Protein AF-A0A1V9YDR5-F1 (afdb_monomer)

Foldseek 3Di:
DDDDQDADQVVQLVVQQVQQFDPPDQKDKDWDADLVSPFTWIDIWGWDADPVRGIGTPDDRSVPDDIHHQDAPPWDWDAQCSNVVHDPPDDDPPPGDPGTDTHNVPVVVVVVSVVVVVVVVVVVPDDD

Nearest PDB structures (foldseek):
  2qkp-assembly2_D  TM=4.577E-01  e=1.741E-01  Streptococcus mutans UA159
  4eaj-assembly1_A  TM=3.959E-01  e=4.071E-01  Rattus norvegicus
  3e4q-assembly1_A  TM=4.784E-01  e=6.637E+00  Sinorhizobium meliloti
  8bmv-assembly1_A  TM=4.690E-01  e=9.552E+00  Pseudomonas putida KT2440
  5ypz-assembly1_A  TM=2.716E-01  e=9.552E+00  Escherichia coli

Structure (mmCIF, N/CA/C/O backbone):
data_AF-A0A1V9YDR5-F1
#
_entry.id   AF-A0A1V9YDR5-F1
#
loop_
_atom_site.group_PDB
_atom_site.id
_atom_site.type_symbol
_atom_site.label_atom_id
_atom_site.label_alt_id
_atom_site.label_comp_id
_atom_site.label_asym_id
_atom_site.label_entity_id
_atom_site.label_seq_id
_atom_site.pdbx_PDB_ins_code
_atom_site.Cartn_x
_atom_site.Cartn_y
_atom_site.Cartn_z
_atom_site.occupancy
_atom_site.B_iso_or_equiv
_atom_site.auth_seq_id
_atom_site.auth_comp_id
_atom_site.auth_asym_id
_atom_site.auth_atom_id
_atom_site.pdbx_PDB_model_num
ATOM 1 N N . ILE A 1 1 ? 7.740 5.922 4.055 1.00 42.47 1 ILE A N 1
ATOM 2 C CA . ILE A 1 1 ? 6.504 5.386 4.677 1.00 42.47 1 ILE A CA 1
ATOM 3 C C . ILE A 1 1 ? 5.907 6.512 5.502 1.00 42.47 1 ILE A C 1
ATOM 5 O O . ILE A 1 1 ? 6.567 6.952 6.434 1.00 42.47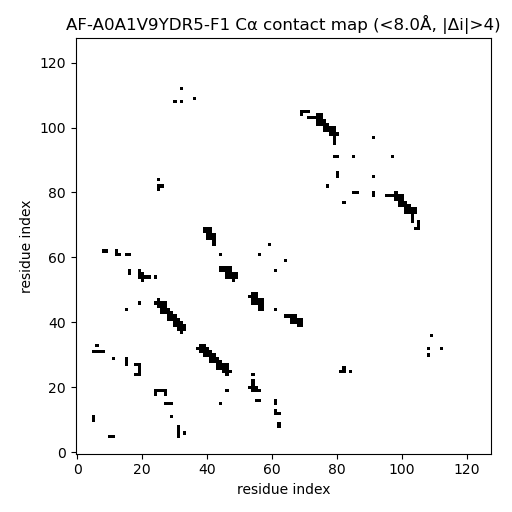 1 ILE A O 1
ATOM 9 N N . GLU A 1 2 ? 4.724 7.003 5.139 1.00 39.22 2 GLU A N 1
ATOM 10 C CA . GLU A 1 2 ? 3.985 7.996 5.927 1.00 39.22 2 GLU A CA 1
ATOM 11 C C . GLU A 1 2 ? 2.730 7.347 6.522 1.00 39.22 2 GLU A C 1
ATOM 13 O O . GLU A 1 2 ? 2.050 6.572 5.849 1.00 39.22 2 GLU A O 1
ATOM 18 N N . VAL A 1 3 ? 2.431 7.644 7.789 1.00 49.44 3 VAL A N 1
ATOM 19 C CA . VAL A 1 3 ? 1.234 7.161 8.491 1.00 49.44 3 VAL A CA 1
ATOM 20 C C . VAL A 1 3 ? 0.311 8.353 8.741 1.00 49.44 3 VAL A C 1
ATOM 22 O O . VAL A 1 3 ? 0.453 9.065 9.730 1.00 49.44 3 VAL A O 1
ATOM 25 N N . GLY A 1 4 ? -0.637 8.584 7.833 1.00 47.25 4 GLY A N 1
ATOM 26 C CA . GLY A 1 4 ? -1.662 9.617 7.989 1.00 47.25 4 GLY A CA 1
ATOM 27 C C . GLY A 1 4 ? -2.868 9.106 8.783 1.00 47.25 4 GLY A C 1
ATOM 28 O O . GLY A 1 4 ? -3.565 8.190 8.344 1.00 47.25 4 GLY A O 1
ATOM 29 N N . VAL A 1 5 ? -3.162 9.709 9.938 1.00 51.09 5 VAL A N 1
ATOM 30 C CA . VAL A 1 5 ? -4.379 9.408 10.714 1.00 51.09 5 VAL A CA 1
ATOM 31 C C . VAL A 1 5 ? -5.557 10.164 10.098 1.00 51.09 5 VAL A C 1
ATOM 33 O O . VAL A 1 5 ? -5.778 11.338 10.378 1.00 51.09 5 VAL A O 1
ATOM 36 N N . SER A 1 6 ? -6.328 9.499 9.239 1.00 56.09 6 SER A N 1
ATOM 37 C CA . SER A 1 6 ? -7.469 10.108 8.548 1.00 56.09 6 SER A CA 1
ATOM 38 C C . SER A 1 6 ? -8.780 9.384 8.889 1.00 56.09 6 SER A C 1
ATOM 40 O O . SER A 1 6 ? -8.859 8.156 8.919 1.00 56.09 6 SER A O 1
ATOM 42 N N . ARG A 1 7 ? -9.827 10.161 9.204 1.00 66.12 7 ARG A N 1
ATOM 43 C CA . ARG A 1 7 ? -11.070 9.680 9.843 1.00 66.12 7 ARG A CA 1
ATOM 44 C C . ARG A 1 7 ? -12.050 8.950 8.908 1.00 66.12 7 ARG A C 1
ATOM 46 O O . ARG A 1 7 ? -13.057 8.427 9.388 1.00 66.12 7 ARG A O 1
ATOM 53 N N . GLY A 1 8 ? -11.777 8.840 7.605 1.00 82.88 8 GLY A N 1
ATOM 54 C CA . GLY A 1 8 ? -12.682 8.157 6.676 1.00 82.88 8 GLY A CA 1
ATOM 55 C C . GLY A 1 8 ? -12.123 7.930 5.274 1.00 82.88 8 GLY A C 1
ATOM 56 O O . GLY A 1 8 ? -11.113 8.511 4.884 1.00 82.88 8 GLY A O 1
ATOM 57 N N . TRP A 1 9 ? -12.813 7.082 4.505 1.00 90.94 9 TRP A N 1
ATOM 58 C CA . TRP A 1 9 ? -12.371 6.681 3.168 1.00 90.94 9 TRP A CA 1
ATOM 59 C C . TRP A 1 9 ? -12.308 7.835 2.172 1.00 90.94 9 TRP A C 1
ATOM 61 O O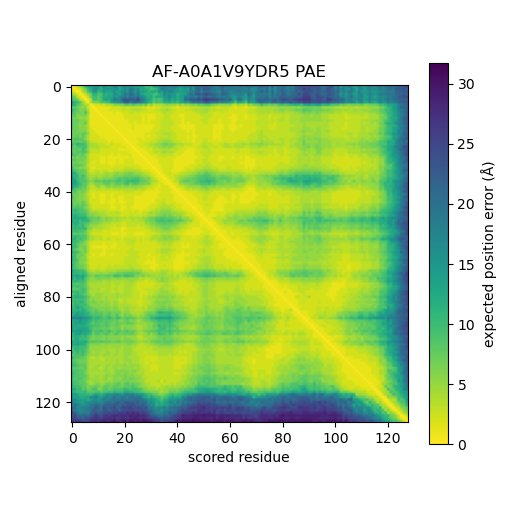 . TRP A 1 9 ? -11.391 7.848 1.367 1.00 90.94 9 TRP A O 1
ATOM 71 N N . ASN A 1 10 ? -13.194 8.829 2.253 1.00 90.25 10 ASN A N 1
ATOM 72 C CA . ASN A 1 10 ? -13.161 9.977 1.338 1.00 90.25 10 ASN A CA 1
ATOM 73 C C . ASN A 1 10 ? -11.816 10.718 1.401 1.00 90.25 10 ASN A C 1
ATOM 75 O O . ASN A 1 10 ? -11.227 11.018 0.367 1.00 90.25 10 ASN A O 1
ATOM 79 N N . LEU A 1 11 ? -11.295 10.933 2.613 1.00 89.38 11 LEU A N 1
ATOM 80 C CA . LEU A 1 11 ? -10.012 11.601 2.815 1.00 89.38 11 LEU A CA 1
ATOM 81 C C . LEU A 1 11 ? -8.828 10.689 2.461 1.00 89.38 11 LEU A C 1
ATOM 83 O O . LEU A 1 11 ? -7.898 11.142 1.801 1.00 89.38 11 LEU A O 1
ATOM 87 N N . LEU A 1 12 ? -8.875 9.402 2.837 1.00 90.94 12 LEU A N 1
ATOM 88 C CA . LEU A 1 12 ? -7.834 8.433 2.451 1.00 90.94 12 LEU A CA 1
ATOM 89 C C . LEU A 1 12 ? -7.738 8.267 0.931 1.00 90.94 12 LEU A C 1
ATOM 91 O O . LEU A 1 12 ? -6.638 8.216 0.398 1.00 90.94 12 LEU A O 1
ATOM 95 N N . ASN A 1 13 ? -8.872 8.226 0.231 1.00 93.62 13 ASN A N 1
ATOM 96 C CA . ASN A 1 13 ? -8.926 8.124 -1.224 1.00 93.62 13 ASN A CA 1
ATOM 97 C C . ASN A 1 13 ? -8.278 9.349 -1.887 1.00 93.62 13 ASN A C 1
ATOM 99 O O . ASN A 1 13 ? -7.485 9.186 -2.808 1.00 93.62 13 ASN A O 1
ATOM 103 N N . ALA A 1 14 ? -8.581 10.561 -1.407 1.00 92.75 14 ALA A N 1
ATOM 104 C CA . ALA A 1 14 ? -7.966 11.787 -1.917 1.00 92.75 14 ALA A CA 1
ATOM 105 C C . ALA A 1 14 ? -6.451 11.805 -1.666 1.00 92.75 14 ALA A C 1
ATOM 107 O O . ALA A 1 14 ? -5.674 12.070 -2.582 1.00 92.75 14 ALA A O 1
ATOM 108 N N . LYS A 1 15 ? -6.024 11.430 -0.453 1.00 92.06 15 LYS A N 1
ATOM 109 C CA . LYS A 1 15 ? -4.602 11.309 -0.121 1.00 92.06 15 LYS A CA 1
ATOM 110 C C . LYS A 1 15 ? -3.903 10.249 -0.963 1.00 92.06 15 LYS A C 1
ATOM 112 O O . LYS A 1 15 ? -2.768 10.470 -1.354 1.00 92.06 15 LYS A O 1
ATOM 117 N N . ALA A 1 16 ? -4.564 9.140 -1.291 1.00 93.62 16 ALA A N 1
ATOM 118 C CA . ALA A 1 16 ? -3.971 8.127 -2.154 1.00 93.62 16 ALA A CA 1
ATOM 119 C C . ALA A 1 16 ? -3.628 8.681 -3.542 1.00 93.62 16 ALA A C 1
ATOM 121 O O . ALA A 1 16 ? -2.539 8.425 -4.052 1.00 93.62 16 ALA A O 1
ATOM 122 N N . VAL A 1 17 ? -4.532 9.479 -4.120 1.00 95.00 17 VAL A N 1
ATOM 123 C CA . VAL A 1 17 ? -4.297 10.162 -5.401 1.00 95.00 17 VAL A CA 1
ATOM 124 C C . VAL A 1 17 ? -3.143 11.155 -5.286 1.00 95.00 17 VAL A C 1
ATOM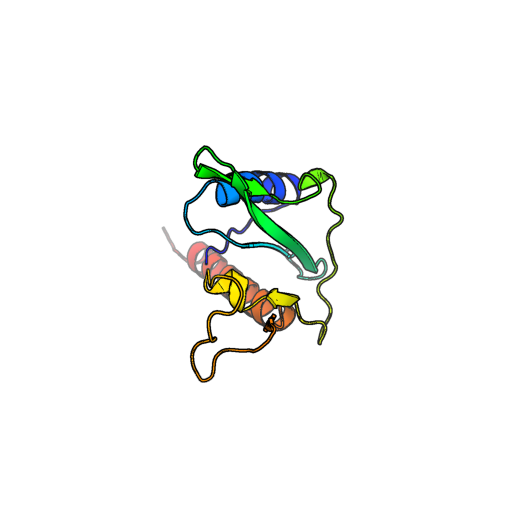 126 O O . VAL A 1 17 ? -2.271 11.164 -6.146 1.00 95.00 17 VAL A O 1
ATOM 129 N N . GLU A 1 18 ? -3.104 11.954 -4.218 1.00 93.94 18 GLU A N 1
ATOM 130 C CA . GLU A 1 18 ? -2.020 12.912 -3.964 1.00 93.94 18 GLU A CA 1
ATOM 131 C C . GLU A 1 18 ? -0.661 12.205 -3.853 1.00 93.94 18 GLU A C 1
ATOM 133 O O . GLU A 1 18 ? 0.277 12.558 -4.564 1.00 93.94 18 GLU A O 1
ATOM 138 N N . TRP A 1 19 ? -0.574 11.146 -3.042 1.00 93.56 19 TRP A N 1
ATOM 139 C CA . TRP A 1 19 ? 0.641 10.348 -2.863 1.00 93.56 19 TRP A CA 1
ATOM 140 C C . TRP A 1 19 ? 1.145 9.724 -4.160 1.00 93.56 19 TRP A C 1
ATOM 142 O O . TRP A 1 19 ? 2.351 9.704 -4.396 1.00 93.56 19 TRP A O 1
ATOM 152 N N . ALA A 1 20 ? 0.239 9.265 -5.024 1.00 94.12 20 ALA A N 1
ATOM 153 C CA . ALA A 1 20 ? 0.610 8.680 -6.307 1.00 94.12 20 ALA A CA 1
ATOM 154 C C . ALA A 1 20 ? 1.350 9.666 -7.228 1.00 94.12 20 ALA A C 1
ATOM 156 O O . ALA A 1 20 ? 2.088 9.231 -8.109 1.00 94.12 20 ALA A O 1
ATOM 157 N N . THR A 1 21 ? 1.208 10.980 -7.021 1.00 93.56 21 THR A N 1
ATOM 158 C CA . THR A 1 21 ? 1.918 11.984 -7.828 1.00 93.56 21 THR A CA 1
ATOM 159 C C . THR A 1 21 ? 3.406 12.094 -7.485 1.00 93.56 21 THR A C 1
ATOM 161 O O . THR A 1 21 ? 4.200 12.501 -8.338 1.00 93.56 21 THR A O 1
ATOM 164 N N . PHE A 1 22 ? 3.815 11.696 -6.276 1.00 90.88 22 PHE A N 1
ATOM 165 C CA . PHE A 1 22 ? 5.197 11.848 -5.831 1.00 90.88 22 PHE A CA 1
ATOM 166 C C . PHE A 1 22 ? 6.146 10.893 -6.574 1.00 90.88 22 PHE A C 1
ATOM 168 O O . PHE A 1 22 ? 5.803 9.740 -6.856 1.00 90.88 22 PHE A O 1
ATOM 175 N N . PRO A 1 23 ? 7.367 11.340 -6.918 1.00 87.19 23 PRO A N 1
ATOM 176 C CA . PRO A 1 23 ? 8.353 10.458 -7.521 1.00 87.19 23 PRO A CA 1
ATOM 177 C C . PRO A 1 23 ? 8.813 9.297 -6.648 1.00 87.19 23 PRO A C 1
ATOM 179 O O . PRO A 1 23 ? 9.049 9.462 -5.458 1.00 87.19 23 PRO A O 1
ATOM 182 N N . GLY A 1 24 ? 8.950 8.122 -7.273 1.00 84.94 24 GLY A N 1
ATOM 183 C CA . GLY A 1 24 ? 9.393 6.887 -6.619 1.00 84.94 24 GLY A CA 1
ATOM 184 C C . GLY A 1 24 ? 8.314 6.163 -5.807 1.00 84.94 24 GLY A C 1
ATOM 185 O O . GLY A 1 24 ? 8.602 5.133 -5.204 1.00 84.94 24 GLY A O 1
ATOM 186 N N . VAL A 1 25 ? 7.078 6.670 -5.775 1.00 89.00 25 VAL A N 1
ATOM 187 C CA . VAL A 1 25 ? 5.957 5.963 -5.146 1.00 89.00 25 VAL A CA 1
ATOM 188 C C . VAL A 1 25 ? 5.452 4.881 -6.094 1.00 89.00 25 VAL A C 1
ATOM 190 O O . VAL A 1 25 ? 4.899 5.184 -7.143 1.00 89.00 25 VAL A O 1
ATOM 193 N N . GLU A 1 26 ? 5.621 3.624 -5.689 1.00 90.19 26 GLU A N 1
ATOM 194 C CA . GLU A 1 26 ? 5.175 2.434 -6.432 1.00 90.19 26 GLU A CA 1
ATOM 195 C C . GLU A 1 26 ? 3.879 1.833 -5.868 1.00 90.19 26 GLU A C 1
ATOM 197 O O . GLU A 1 26 ? 3.092 1.204 -6.580 1.00 90.19 26 GLU A O 1
ATOM 202 N N . TYR A 1 27 ? 3.646 2.056 -4.574 1.00 91.06 27 TYR A N 1
ATOM 203 C CA . TYR A 1 27 ? 2.494 1.570 -3.828 1.00 91.06 27 TYR A CA 1
ATOM 204 C C . TYR A 1 27 ? 1.948 2.659 -2.919 1.00 91.06 27 TYR A C 1
ATOM 206 O O . TYR A 1 27 ? 2.709 3.397 -2.290 1.00 91.06 27 TYR A O 1
ATOM 214 N N . VAL A 1 28 ? 0.629 2.677 -2.760 1.00 92.38 28 VAL A N 1
ATOM 215 C CA . VAL A 1 28 ? -0.030 3.436 -1.699 1.00 92.38 28 VAL A CA 1
ATOM 216 C C . VAL A 1 28 ? -0.907 2.496 -0.886 1.00 92.38 28 VAL A C 1
ATOM 218 O O . VAL A 1 28 ? -1.928 2.003 -1.363 1.00 92.38 28 VAL A O 1
ATOM 221 N N . LEU A 1 29 ? -0.506 2.250 0.360 1.00 92.56 29 LEU A N 1
ATOM 222 C CA . LEU A 1 29 ? -1.281 1.475 1.321 1.00 92.56 29 LEU A CA 1
ATOM 223 C C . LEU A 1 29 ? -2.051 2.425 2.243 1.00 92.56 29 LEU A C 1
ATOM 225 O O . LEU A 1 29 ? -1.469 3.094 3.096 1.00 92.56 29 LEU A O 1
ATOM 229 N N . CYS A 1 30 ? -3.372 2.455 2.104 1.00 91.81 30 CYS A N 1
ATOM 230 C CA . CYS A 1 30 ? -4.248 3.186 3.011 1.00 91.81 30 CYS A CA 1
ATOM 231 C C . CYS A 1 30 ? -4.812 2.241 4.069 1.00 91.81 30 CYS A C 1
ATOM 233 O O . CYS A 1 30 ? -5.475 1.262 3.731 1.00 91.81 30 CYS A O 1
ATOM 235 N N . VAL A 1 31 ? -4.621 2.573 5.345 1.00 90.38 31 VAL A N 1
ATOM 236 C CA . VAL A 1 31 ? -5.150 1.809 6.482 1.00 90.38 31 VAL A CA 1
ATOM 237 C C . VAL A 1 31 ? -6.175 2.653 7.232 1.00 90.38 31 VAL A C 1
ATOM 239 O O . VAL A 1 31 ? -5.918 3.806 7.574 1.00 90.38 31 VAL A O 1
ATOM 242 N N . ARG A 1 32 ? -7.344 2.072 7.509 1.00 88.00 32 ARG A N 1
ATOM 243 C CA . ARG A 1 32 ? -8.420 2.694 8.283 1.00 88.00 32 ARG A CA 1
ATOM 244 C C . ARG A 1 32 ? -8.710 1.871 9.529 1.00 88.00 32 ARG A C 1
ATOM 246 O O . ARG A 1 32 ? -9.153 0.726 9.436 1.00 88.00 32 ARG A O 1
ATOM 253 N N . LEU A 1 33 ? -8.547 2.508 10.686 1.00 86.00 33 LEU A N 1
ATOM 254 C CA . LEU A 1 33 ? -8.902 1.959 11.993 1.00 86.00 33 LEU A CA 1
ATOM 255 C C . LEU A 1 33 ? -9.965 2.841 12.656 1.00 86.00 33 LEU A C 1
ATOM 257 O O . LEU A 1 33 ? -9.860 4.069 12.616 1.00 86.00 33 LEU A O 1
ATOM 261 N N . SER A 1 34 ? -10.991 2.248 13.273 1.00 82.62 34 SER A N 1
ATOM 262 C CA . SER A 1 34 ? -11.877 3.007 14.168 1.00 82.62 34 SER A CA 1
ATOM 263 C C . SER A 1 34 ? -11.179 3.316 15.494 1.00 82.62 34 SER A C 1
ATOM 265 O O . SER A 1 34 ? -10.185 2.690 15.860 1.00 82.62 34 SER A O 1
ATOM 267 N N . LYS A 1 35 ? -11.745 4.252 16.269 1.00 76.25 35 LYS A N 1
ATOM 268 C CA . LYS A 1 35 ? -11.263 4.563 17.624 1.00 76.25 35 LYS A CA 1
ATOM 269 C C . LYS A 1 35 ? -11.183 3.327 18.520 1.00 76.25 35 LYS A C 1
ATOM 271 O O . LYS A 1 35 ? -10.268 3.247 19.313 1.00 76.25 35 LYS A O 1
ATOM 276 N N . THR A 1 36 ? -12.109 2.384 18.377 1.00 77.38 36 THR A N 1
ATOM 277 C CA . THR A 1 36 ? -12.164 1.135 19.151 1.00 77.38 36 THR A CA 1
ATOM 278 C C . THR A 1 36 ? -11.467 -0.037 18.458 1.00 77.38 36 THR A C 1
ATOM 280 O O . THR A 1 36 ? -11.554 -1.161 18.938 1.00 77.38 36 THR A O 1
ATOM 283 N N . VAL A 1 37 ? -10.839 0.186 17.295 1.00 77.00 37 VAL A N 1
ATOM 284 C CA . VAL A 1 37 ? -10.227 -0.849 16.435 1.00 77.00 37 VAL A CA 1
ATOM 285 C C . VAL A 1 37 ? -11.228 -1.900 15.905 1.00 77.00 37 VAL A C 1
ATOM 287 O O . VAL A 1 37 ? -10.855 -2.798 15.158 1.00 77.00 37 VAL A O 1
ATOM 290 N N . ALA A 1 38 ? -12.525 -1.759 16.203 1.00 80.94 38 ALA A N 1
ATOM 291 C CA . ALA A 1 38 ? -13.586 -2.625 15.687 1.00 80.94 38 ALA A CA 1
ATOM 292 C C . ALA A 1 38 ? -13.699 -2.576 14.153 1.00 80.94 38 ALA A C 1
ATOM 294 O O . ALA A 1 38 ? -13.961 -3.589 13.511 1.00 80.94 38 ALA A O 1
ATOM 295 N N . VAL A 1 39 ? -13.468 -1.403 13.552 1.00 83.31 39 VAL A N 1
ATOM 296 C CA . VAL A 1 39 ? -13.294 -1.285 12.101 1.00 83.31 39 VAL A CA 1
ATOM 297 C C . VAL A 1 39 ? -11.808 -1.337 11.812 1.00 83.31 39 VAL A C 1
ATOM 299 O O . VAL A 1 39 ? -11.064 -0.478 12.282 1.00 83.31 3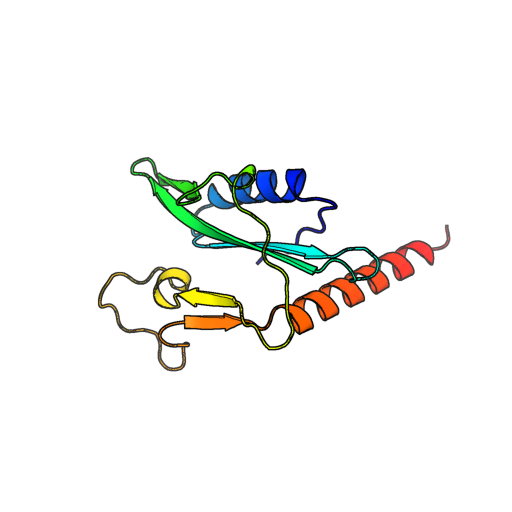9 VAL A O 1
ATOM 302 N N . ARG A 1 40 ? -11.403 -2.315 11.006 1.00 89.25 40 ARG A N 1
ATOM 303 C CA . ARG A 1 40 ? -10.030 -2.511 10.549 1.00 89.25 40 ARG A CA 1
ATOM 304 C C . ARG A 1 40 ? -10.052 -2.865 9.073 1.00 89.25 40 ARG A C 1
ATOM 306 O O . ARG A 1 40 ? -10.529 -3.926 8.679 1.00 89.25 40 ARG A O 1
ATOM 313 N N . GLN A 1 41 ? -9.643 -1.922 8.244 1.00 92.94 41 GLN A N 1
ATOM 314 C CA . GLN A 1 41 ? -9.742 -2.064 6.801 1.00 92.94 41 GLN A CA 1
ATOM 315 C C . GLN A 1 41 ? -8.527 -1.459 6.120 1.00 92.94 41 GLN A C 1
ATOM 317 O O . GLN A 1 41 ? -7.912 -0.533 6.651 1.00 92.94 41 GLN A O 1
ATOM 322 N N . TYR A 1 42 ? -8.224 -1.934 4.922 1.00 93.44 42 TYR A N 1
ATOM 323 C CA . TYR A 1 42 ? -7.189 -1.357 4.086 1.00 93.44 42 TYR A CA 1
ATOM 324 C C . TYR A 1 42 ? -7.611 -1.285 2.618 1.00 93.44 42 TYR A C 1
ATOM 326 O O . TYR A 1 42 ? -8.565 -1.934 2.184 1.00 93.44 42 TYR A O 1
ATOM 334 N N . LYS A 1 43 ? -6.896 -0.457 1.861 1.00 94.88 43 LYS A N 1
ATOM 335 C CA . LYS A 1 43 ? -6.843 -0.495 0.400 1.00 94.88 43 LYS A CA 1
ATOM 336 C C . LYS A 1 43 ? -5.381 -0.411 -0.003 1.00 94.88 43 LYS A C 1
ATOM 338 O O . LYS A 1 43 ? -4.656 0.431 0.528 1.00 94.88 43 LYS A O 1
ATOM 343 N N . LEU A 1 44 ? -4.970 -1.275 -0.918 1.00 94.50 44 LEU A N 1
ATOM 344 C CA . LEU A 1 44 ? -3.653 -1.228 -1.532 1.00 94.50 44 LEU A CA 1
ATOM 345 C C . LEU A 1 44 ? -3.820 -0.767 -2.975 1.00 94.50 44 LEU A C 1
ATOM 347 O O . LEU A 1 44 ? -4.589 -1.356 -3.731 1.00 94.50 44 LEU A O 1
ATOM 351 N N . PHE A 1 45 ? -3.104 0.289 -3.332 1.00 94.75 45 PHE A N 1
ATOM 352 C CA . PHE A 1 45 ? -3.058 0.814 -4.684 1.00 94.75 45 PHE A CA 1
ATOM 353 C C . PHE A 1 45 ? -1.661 0.656 -5.253 1.00 94.75 45 PHE A C 1
ATOM 355 O O . PHE A 1 45 ? -0.663 0.800 -4.544 1.00 94.75 45 PHE A O 1
ATOM 362 N N . PHE A 1 46 ? -1.625 0.416 -6.551 1.00 93.44 46 PHE A N 1
ATOM 363 C CA . PHE A 1 46 ? -0.421 0.361 -7.350 1.00 93.44 46 PHE A CA 1
ATOM 364 C C . PHE A 1 46 ? -0.302 1.659 -8.140 1.00 93.44 46 PHE A C 1
ATOM 366 O O . PHE A 1 46 ? -1.313 2.179 -8.617 1.00 93.44 46 PHE A O 1
ATOM 373 N N . VAL A 1 47 ? 0.908 2.192 -8.271 1.00 92.56 47 VAL A N 1
ATOM 374 C CA . VAL A 1 47 ? 1.152 3.440 -9.001 1.00 92.56 47 VAL A CA 1
ATOM 375 C C . VAL A 1 47 ? 1.920 3.137 -10.275 1.00 92.56 47 VAL A C 1
ATOM 377 O O . VAL A 1 47 ? 2.935 2.445 -10.243 1.00 92.56 47 VAL A O 1
ATOM 380 N N . VAL A 1 48 ? 1.429 3.634 -11.405 1.00 91.88 48 VAL A N 1
ATOM 381 C CA . VAL A 1 48 ? 2.113 3.558 -12.700 1.00 91.88 48 VAL A CA 1
ATOM 382 C C . VAL A 1 48 ? 2.546 4.944 -13.142 1.00 91.88 48 VAL A C 1
ATOM 384 O O . VAL A 1 48 ? 1.910 5.952 -12.826 1.00 91.88 48 VAL A O 1
ATOM 387 N N . ARG A 1 49 ? 3.645 4.993 -13.891 1.00 90.62 49 ARG A N 1
ATOM 388 C CA . ARG A 1 49 ? 4.174 6.220 -14.480 1.00 90.62 49 ARG A CA 1
ATOM 389 C C . ARG A 1 49 ? 3.668 6.393 -15.902 1.00 90.62 49 ARG A C 1
ATOM 391 O O . ARG A 1 49 ? 3.882 5.533 -16.752 1.00 90.62 49 ARG A O 1
ATOM 398 N N . LEU A 1 50 ? 3.037 7.532 -16.154 1.00 89.00 50 LEU A N 1
ATOM 3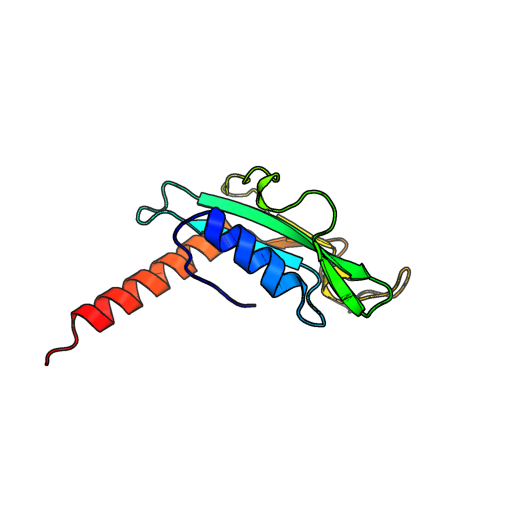99 C CA . LEU A 1 50 ? 2.702 7.974 -17.501 1.00 89.00 50 LEU A CA 1
ATOM 400 C C . LEU A 1 50 ? 3.945 8.532 -18.210 1.00 89.00 50 LEU A C 1
ATOM 402 O O . LEU A 1 50 ? 4.940 8.882 -17.574 1.00 89.00 50 LEU A O 1
ATOM 406 N N . LEU A 1 51 ? 3.867 8.669 -19.537 1.00 88.19 51 LEU A N 1
ATOM 407 C CA . LEU A 1 51 ? 4.967 9.183 -20.368 1.00 88.19 51 LEU A CA 1
ATOM 408 C C . LEU A 1 51 ? 5.410 10.603 -19.982 1.00 88.19 51 LEU A C 1
ATOM 410 O O . LEU A 1 51 ? 6.571 10.955 -20.152 1.00 88.19 51 LEU A O 1
ATOM 414 N N . ASN A 1 52 ? 4.502 11.408 -19.428 1.00 87.75 52 ASN A N 1
ATOM 415 C CA . ASN A 1 52 ? 4.797 12.750 -18.921 1.00 87.75 52 ASN A CA 1
ATOM 416 C C . ASN A 1 52 ? 5.451 12.747 -17.520 1.00 87.75 52 ASN A C 1
ATOM 418 O O . ASN A 1 52 ? 5.591 13.804 -16.910 1.00 87.75 52 ASN A O 1
ATOM 422 N N . GLY A 1 53 ? 5.808 11.576 -16.982 1.00 84.62 53 GLY A N 1
ATOM 423 C CA . GLY A 1 53 ? 6.423 11.418 -15.663 1.00 84.62 53 GLY A CA 1
ATOM 424 C C . GLY A 1 53 ? 5.447 11.491 -14.484 1.00 84.62 53 GLY A C 1
ATOM 425 O O . GLY A 1 53 ? 5.867 11.285 -13.343 1.00 84.62 53 GLY A O 1
ATOM 426 N N . GLN A 1 54 ? 4.157 11.738 -14.731 1.00 88.94 54 GLN A N 1
ATOM 427 C CA . GLN A 1 54 ? 3.132 11.770 -13.692 1.00 88.94 54 GLN A CA 1
ATOM 428 C C . GLN A 1 54 ? 2.831 10.352 -13.195 1.00 88.94 54 GLN A C 1
ATOM 430 O O . GLN A 1 54 ? 2.601 9.438 -13.990 1.00 88.94 54 GLN A O 1
ATOM 435 N N . GLY A 1 55 ? 2.824 10.167 -11.875 1.00 91.88 55 GLY A N 1
ATOM 436 C CA . GLY A 1 55 ? 2.333 8.937 -11.262 1.00 91.88 55 GLY A CA 1
ATOM 437 C C . GLY A 1 55 ? 0.814 8.964 -11.106 1.00 91.88 55 GLY A C 1
ATOM 438 O O . GLY A 1 55 ? 0.239 9.976 -10.697 1.00 91.88 55 GLY A O 1
ATOM 439 N N . VAL A 1 56 ? 0.165 7.859 -11.461 1.00 94.69 56 VAL A N 1
ATOM 440 C CA . VAL A 1 56 ? -1.285 7.668 -11.333 1.00 94.69 56 VAL A CA 1
ATOM 441 C C . VAL A 1 56 ? -1.585 6.295 -10.750 1.00 94.69 56 VAL A C 1
ATOM 443 O O . VAL A 1 56 ? -0.811 5.355 -10.920 1.00 94.69 56 VAL A O 1
ATOM 446 N N . ILE A 1 57 ? -2.717 6.176 -10.059 1.00 95.94 57 ILE A N 1
ATOM 447 C CA . ILE A 1 57 ? -3.179 4.885 -9.547 1.00 95.94 57 ILE A CA 1
ATOM 448 C C . ILE A 1 57 ? -3.614 4.006 -10.721 1.00 95.94 57 ILE A C 1
ATOM 450 O O . ILE A 1 57 ? -4.394 4.428 -11.572 1.00 95.94 57 ILE A O 1
ATOM 454 N N . GLU A 1 58 ? -3.098 2.785 -10.744 1.00 94.88 58 GLU A N 1
ATOM 455 C CA . GLU A 1 58 ? -3.443 1.749 -11.706 1.00 94.88 58 GLU A CA 1
ATOM 456 C C . GLU A 1 58 ? -4.836 1.167 -11.411 1.00 94.88 58 GLU A C 1
ATOM 458 O O . GLU A 1 58 ? -5.174 0.871 -10.262 1.00 94.88 58 GLU A O 1
ATOM 463 N N . GLY A 1 59 ? -5.642 0.964 -12.456 1.00 94.31 59 GLY A N 1
ATOM 464 C CA . GLY A 1 59 ? -6.968 0.355 -12.344 1.00 94.31 59 GLY A CA 1
ATOM 465 C C . GLY A 1 59 ? -8.069 1.340 -11.937 1.00 94.31 59 GLY A C 1
ATOM 466 O O . GLY A 1 59 ? -8.201 2.423 -12.505 1.00 94.31 59 GLY A O 1
ATOM 467 N N . LEU A 1 60 ? -8.928 0.927 -11.001 1.00 95.50 60 LEU A N 1
ATOM 468 C CA . LEU A 1 60 ? -10.093 1.711 -10.586 1.00 95.50 60 LEU A CA 1
ATOM 469 C C . LEU A 1 60 ? -9.694 2.920 -9.731 1.00 95.50 60 LEU A C 1
ATOM 471 O O . LEU A 1 60 ? -8.832 2.833 -8.857 1.00 95.50 60 LEU A O 1
ATOM 475 N N . ALA A 1 61 ? -10.415 4.031 -9.905 1.00 94.69 61 ALA A N 1
ATOM 476 C CA . ALA A 1 61 ? -10.281 5.188 -9.027 1.00 94.69 61 ALA A CA 1
ATOM 477 C C . ALA A 1 61 ? -10.523 4.790 -7.552 1.00 94.69 61 ALA A C 1
ATOM 479 O O . ALA A 1 61 ? -11.435 4.002 -7.282 1.00 94.69 61 ALA A O 1
ATOM 480 N N . PRO A 1 62 ? -9.799 5.365 -6.569 1.00 95.25 62 PRO A N 1
ATOM 481 C CA . PRO A 1 62 ? -9.864 4.923 -5.170 1.00 95.25 62 PRO A CA 1
ATOM 482 C C . PRO A 1 62 ? -11.260 4.861 -4.544 1.00 95.25 62 PRO A C 1
ATOM 484 O O . PRO A 1 62 ? -11.517 4.017 -3.683 1.00 95.25 62 PRO A O 1
ATOM 487 N N . HIS A 1 63 ? -12.178 5.732 -4.970 1.00 95.25 63 HIS A N 1
ATOM 488 C CA . HIS A 1 63 ? -13.559 5.742 -4.485 1.00 95.25 63 HIS A CA 1
ATOM 489 C C . HIS A 1 63 ? -14.396 4.553 -4.982 1.00 95.25 63 HIS A C 1
ATOM 491 O O . HIS A 1 63 ? -15.339 4.175 -4.296 1.00 95.25 63 HIS A O 1
ATOM 497 N N . ASN A 1 64 ? -14.007 3.926 -6.096 1.00 96.81 64 ASN A N 1
ATOM 498 C CA . ASN A 1 64 ? -14.660 2.744 -6.668 1.00 96.81 64 ASN A CA 1
ATOM 499 C C . ASN A 1 64 ? -14.045 1.421 -6.189 1.00 96.81 64 ASN A C 1
ATOM 501 O O . ASN A 1 64 ? -14.593 0.356 -6.452 1.00 96.81 64 ASN A O 1
ATOM 505 N N . VAL A 1 65 ? -12.914 1.466 -5.480 1.00 96.38 65 VAL A N 1
ATOM 506 C CA . VAL A 1 65 ? -12.293 0.274 -4.889 1.00 96.38 65 VAL A CA 1
ATOM 507 C C . VAL A 1 65 ? -12.930 -0.016 -3.534 1.00 96.38 65 VAL A C 1
ATOM 509 O O . VAL A 1 65 ? -12.929 0.843 -2.646 1.00 96.38 65 VAL A O 1
ATOM 512 N N . ALA A 1 66 ? -13.455 -1.228 -3.350 1.00 96.25 66 ALA A N 1
ATOM 513 C CA . ALA A 1 66 ? -13.996 -1.669 -2.069 1.00 96.25 66 ALA A CA 1
ATOM 514 C C . ALA A 1 66 ? -12.867 -1.857 -1.033 1.00 96.25 66 ALA A C 1
ATOM 516 O O . ALA A 1 66 ? -11.795 -2.356 -1.374 1.00 96.25 66 ALA A O 1
ATOM 517 N N . PRO A 1 67 ? -13.061 -1.445 0.232 1.00 95.00 67 PRO A N 1
ATOM 518 C CA . PRO A 1 67 ? -12.076 -1.683 1.278 1.00 95.00 67 PRO A CA 1
ATOM 519 C C . PRO A 1 67 ? -12.021 -3.165 1.667 1.00 95.00 67 PRO A C 1
ATOM 521 O O . PRO A 1 67 ? -13.058 -3.810 1.813 1.00 95.00 67 PRO A O 1
ATOM 524 N N . VAL A 1 68 ? -10.816 -3.670 1.912 1.00 95.00 68 VAL A N 1
ATOM 525 C CA . VAL A 1 68 ? -10.572 -5.042 2.372 1.00 95.00 68 VAL A CA 1
ATOM 526 C C . VAL A 1 68 ? -10.504 -5.056 3.897 1.00 95.00 68 VAL A C 1
ATOM 528 O O . VAL A 1 68 ? -9.937 -4.143 4.500 1.00 95.00 68 VAL A O 1
ATOM 531 N N . ALA A 1 69 ? -11.105 -6.055 4.544 1.00 93.81 69 ALA A N 1
ATOM 532 C CA . ALA A 1 69 ? -11.001 -6.219 5.992 1.00 93.81 69 ALA A CA 1
ATOM 533 C C . ALA A 1 69 ? -9.586 -6.674 6.377 1.00 93.81 69 ALA A C 1
ATOM 535 O O . ALA A 1 69 ? -9.018 -7.545 5.734 1.00 93.81 69 ALA A O 1
ATOM 536 N N . ILE A 1 70 ? -9.023 -6.105 7.443 1.00 91.81 70 ILE A N 1
ATOM 537 C CA . ILE A 1 70 ? -7.761 -6.602 8.006 1.00 91.81 70 ILE A CA 1
ATOM 538 C C . ILE A 1 70 ? -8.104 -7.793 8.899 1.00 91.81 70 ILE A C 1
ATOM 540 O O . ILE A 1 70 ? -8.742 -7.611 9.939 1.00 91.81 70 ILE A O 1
ATOM 544 N N . VAL A 1 71 ? -7.695 -8.995 8.509 1.00 89.31 71 VAL A N 1
ATOM 545 C CA . VAL A 1 71 ? -7.895 -10.230 9.279 1.00 89.31 71 VAL A CA 1
ATOM 546 C C . VAL A 1 71 ? -6.554 -10.678 9.864 1.00 89.31 71 VAL A C 1
ATOM 548 O O . VAL A 1 71 ? -5.497 -10.280 9.387 1.00 89.31 71 VAL A O 1
ATOM 551 N N . ASP A 1 72 ? -6.599 -11.398 10.982 1.00 87.19 72 ASP A N 1
ATOM 552 C CA . ASP A 1 72 ? -5.387 -11.932 11.604 1.00 87.19 72 ASP A CA 1
ATOM 553 C C . ASP A 1 72 ? -4.845 -13.104 10.777 1.00 87.19 72 ASP A C 1
ATOM 555 O O . ASP A 1 72 ? -5.627 -13.971 10.386 1.00 87.19 72 ASP A O 1
ATOM 559 N N . GLY A 1 73 ? -3.539 -13.108 10.501 1.00 87.06 73 GLY A N 1
ATOM 560 C CA . GLY A 1 73 ? -2.889 -14.107 9.648 1.00 87.06 73 GLY A CA 1
ATOM 561 C C . GLY A 1 73 ? -3.211 -13.997 8.154 1.00 87.06 73 GLY A C 1
ATOM 562 O O . GLY A 1 73 ? -2.903 -14.926 7.411 1.00 87.06 73 GLY A O 1
ATOM 563 N N . ASP A 1 74 ? -3.843 -12.901 7.716 1.00 90.38 74 ASP A N 1
ATOM 564 C CA . ASP A 1 74 ? -4.057 -12.593 6.298 1.00 90.38 74 ASP A CA 1
ATOM 565 C C . ASP A 1 74 ? -3.089 -11.480 5.858 1.00 90.38 74 ASP A C 1
ATOM 567 O O . ASP A 1 74 ? -3.357 -10.287 6.085 1.00 90.38 74 ASP A O 1
ATOM 571 N N . PRO A 1 75 ? -1.923 -11.843 5.296 1.00 91.69 75 PRO A N 1
ATOM 572 C CA . PRO A 1 75 ? -0.895 -10.875 4.974 1.00 91.69 75 PRO A CA 1
ATOM 573 C C . PRO A 1 75 ? -1.228 -10.070 3.722 1.00 91.69 75 PRO A C 1
ATOM 575 O O . PRO A 1 75 ? -1.748 -10.571 2.725 1.00 91.69 75 PRO A O 1
ATOM 578 N N . VAL A 1 76 ? -0.781 -8.816 3.716 1.00 92.12 76 VAL A N 1
ATOM 579 C CA . VAL A 1 76 ? -0.740 -8.018 2.492 1.00 92.12 76 VAL A CA 1
ATOM 580 C C . VAL A 1 76 ? 0.538 -8.323 1.733 1.00 92.12 76 VAL A C 1
ATOM 582 O O . VAL A 1 76 ? 1.643 -8.146 2.250 1.00 92.12 76 VAL A O 1
ATOM 585 N N . LEU A 1 77 ? 0.371 -8.758 0.487 1.00 93.00 77 LEU A N 1
ATOM 586 C CA . LEU A 1 77 ? 1.464 -9.092 -0.413 1.00 93.00 77 LEU A CA 1
ATOM 587 C C . LEU A 1 77 ? 1.789 -7.911 -1.327 1.00 93.00 77 LEU A C 1
ATOM 589 O O . LEU A 1 77 ? 0.905 -7.322 -1.950 1.00 93.00 77 LEU A O 1
ATOM 593 N N . MET A 1 78 ? 3.074 -7.593 -1.441 1.00 92.00 78 MET A N 1
ATOM 594 C CA . MET A 1 78 ? 3.586 -6.600 -2.383 1.00 92.00 78 MET A CA 1
ATOM 595 C C . MET A 1 78 ? 4.724 -7.207 -3.190 1.00 92.00 78 MET A C 1
ATOM 597 O O . MET A 1 78 ? 5.630 -7.814 -2.623 1.00 92.00 78 MET A O 1
ATOM 601 N N . SER A 1 79 ? 4.708 -7.010 -4.509 1.00 91.31 79 SER A N 1
ATOM 602 C CA . SER A 1 79 ? 5.790 -7.483 -5.373 1.00 91.31 79 SER A CA 1
ATOM 603 C C . SER A 1 79 ? 7.101 -6.814 -4.983 1.00 91.31 79 SER A C 1
ATOM 605 O O . SER A 1 79 ? 7.234 -5.587 -5.062 1.00 91.31 79 SER A O 1
ATOM 607 N N . SER A 1 80 ? 8.079 -7.637 -4.618 1.00 91.25 80 SER A N 1
ATOM 608 C CA . SER A 1 80 ? 9.408 -7.197 -4.204 1.00 91.25 80 SER A CA 1
ATOM 609 C C . SER A 1 80 ? 10.152 -6.468 -5.312 1.00 91.25 80 SER A C 1
ATOM 611 O O . SER A 1 80 ? 10.799 -5.453 -5.070 1.00 91.25 80 SER A O 1
ATOM 613 N N . ARG A 1 81 ? 10.007 -6.943 -6.553 1.00 90.69 81 ARG A N 1
ATOM 614 C CA . ARG A 1 81 ? 10.604 -6.302 -7.731 1.00 90.69 81 ARG A CA 1
ATOM 615 C C . ARG A 1 81 ? 10.084 -4.885 -7.913 1.00 90.69 81 ARG A C 1
ATOM 617 O O . ARG A 1 81 ? 10.878 -3.971 -8.100 1.00 90.69 81 ARG A O 1
ATOM 624 N N . ARG A 1 82 ? 8.765 -4.706 -7.799 1.00 88.50 82 ARG A N 1
ATOM 625 C CA . ARG A 1 82 ? 8.134 -3.389 -7.915 1.00 88.50 82 ARG A 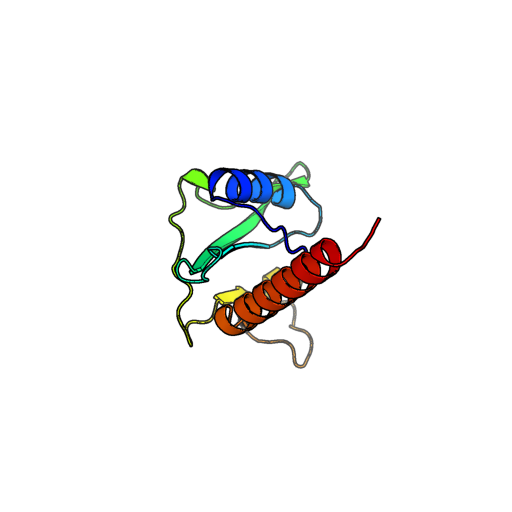CA 1
ATOM 626 C C . ARG A 1 82 ? 8.531 -2.477 -6.756 1.00 88.50 82 ARG A C 1
ATOM 628 O O . ARG A 1 82 ? 8.891 -1.339 -6.999 1.00 88.50 82 ARG A O 1
ATOM 635 N N . LEU A 1 83 ? 8.558 -2.985 -5.519 1.00 87.50 83 LEU A N 1
ATOM 636 C CA . LEU A 1 83 ? 9.010 -2.215 -4.347 1.00 87.50 83 LEU A CA 1
ATOM 637 C C . LEU A 1 83 ? 10.433 -1.665 -4.498 1.00 87.50 83 LEU A C 1
ATOM 639 O O . LEU A 1 83 ? 10.726 -0.579 -4.008 1.00 87.50 83 LEU A O 1
ATOM 643 N N . LEU A 1 84 ? 11.306 -2.422 -5.158 1.00 88.06 84 LEU A N 1
ATOM 644 C CA . LEU A 1 84 ? 12.696 -2.047 -5.394 1.00 88.06 84 LEU A CA 1
ATOM 645 C C . LEU A 1 84 ? 12.911 -1.296 -6.719 1.00 88.06 84 LEU A C 1
ATOM 647 O O . LEU A 1 84 ? 14.051 -0.967 -7.038 1.00 88.06 84 LEU A O 1
ATOM 651 N N . GLY A 1 85 ? 11.857 -1.052 -7.507 1.00 85.62 85 GLY A N 1
ATOM 652 C CA . GLY A 1 85 ? 11.969 -0.428 -8.829 1.00 85.62 85 GLY A CA 1
ATOM 653 C C . GLY A 1 85 ? 12.827 -1.232 -9.814 1.00 85.62 85 GLY A C 1
ATOM 654 O O . GLY A 1 85 ? 13.477 -0.655 -10.685 1.00 85.62 85 GLY A O 1
ATOM 655 N N . LEU A 1 86 ? 12.887 -2.559 -9.656 1.00 88.31 86 LEU A N 1
ATOM 656 C CA . LEU A 1 86 ? 13.746 -3.414 -10.473 1.00 88.31 86 LEU A CA 1
ATOM 657 C C . LEU A 1 86 ? 13.133 -3.654 -11.859 1.00 88.31 86 LEU A C 1
ATO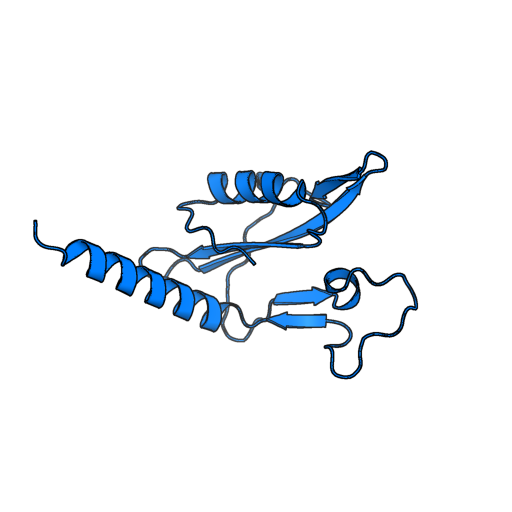M 659 O O . LEU A 1 86 ? 11.953 -4.009 -11.950 1.00 88.31 86 LEU A O 1
ATOM 663 N N . PRO A 1 87 ? 13.929 -3.561 -12.940 1.00 85.25 87 PRO A N 1
ATOM 664 C CA . PRO A 1 87 ? 13.457 -3.917 -14.267 1.00 85.25 87 PRO A CA 1
ATOM 665 C C . PRO A 1 87 ? 13.197 -5.433 -14.382 1.00 85.25 87 PRO A C 1
ATOM 667 O O . PRO A 1 87 ? 13.713 -6.231 -13.583 1.00 85.25 87 PRO A O 1
ATOM 670 N N . PRO A 1 88 ? 12.411 -5.867 -15.385 1.00 84.44 88 PRO A N 1
ATOM 671 C CA . PRO A 1 88 ? 12.192 -7.285 -15.654 1.00 84.44 88 PRO A CA 1
ATOM 672 C C . PRO A 1 88 ? 13.516 -8.047 -15.795 1.00 84.44 88 PRO A C 1
ATOM 674 O O . PRO A 1 88 ? 14.437 -7.592 -16.466 1.00 84.44 88 PRO A O 1
ATOM 677 N N . GLY A 1 89 ? 13.623 -9.205 -15.142 1.00 85.19 89 GLY A N 1
ATOM 678 C CA . GLY A 1 89 ? 14.813 -10.060 -15.207 1.00 85.19 89 GLY A CA 1
ATOM 679 C C . GLY A 1 89 ? 15.997 -9.629 -14.333 1.00 85.19 89 GLY A C 1
ATOM 680 O O . GLY A 1 89 ? 16.887 -10.446 -14.115 1.00 85.19 89 GLY A O 1
ATOM 681 N N . ALA A 1 90 ? 16.006 -8.420 -13.755 1.00 90.81 90 ALA A N 1
ATOM 682 C CA . ALA A 1 90 ? 17.067 -8.035 -12.818 1.00 90.81 90 ALA A CA 1
ATOM 683 C C . ALA A 1 90 ? 17.069 -8.948 -11.576 1.00 90.81 90 ALA A C 1
ATOM 685 O O . ALA A 1 90 ? 15.991 -9.326 -11.101 1.00 90.81 90 ALA A O 1
ATOM 686 N N . PRO A 1 91 ? 18.237 -9.329 -11.034 1.00 90.94 91 PRO A N 1
ATOM 687 C CA . PRO A 1 91 ? 18.292 -10.115 -9.808 1.00 90.94 91 PRO A CA 1
ATOM 688 C C . PRO A 1 91 ? 17.755 -9.300 -8.624 1.00 90.94 91 PRO A C 1
ATOM 690 O O . PRO A 1 91 ? 17.983 -8.092 -8.542 1.00 90.94 91 PRO A O 1
ATOM 693 N N . LEU A 1 92 ? 17.048 -9.957 -7.700 1.00 93.06 92 LEU A N 1
ATOM 694 C CA . LEU A 1 92 ? 16.738 -9.338 -6.413 1.00 93.06 92 LEU A CA 1
ATOM 695 C C . LEU A 1 92 ? 18.009 -9.288 -5.549 1.00 93.06 92 LEU A C 1
ATOM 697 O O . LEU A 1 92 ? 18.843 -10.194 -5.643 1.00 93.06 92 LEU A O 1
ATOM 701 N N . PRO A 1 93 ? 18.163 -8.270 -4.685 1.00 93.19 93 PRO A N 1
ATOM 702 C CA . PRO A 1 93 ? 19.210 -8.260 -3.674 1.00 93.19 93 PRO A CA 1
ATOM 703 C C . PRO A 1 93 ? 19.153 -9.521 -2.805 1.00 93.19 93 PRO A C 1
ATOM 705 O O . PRO A 1 93 ? 18.074 -9.977 -2.423 1.00 93.19 93 PRO A O 1
ATOM 708 N N . ALA A 1 94 ? 20.322 -10.069 -2.469 1.00 93.38 94 ALA A N 1
ATOM 709 C CA . ALA A 1 94 ? 20.414 -11.257 -1.631 1.00 93.38 94 ALA A CA 1
ATOM 710 C C . ALA A 1 94 ? 19.710 -11.036 -0.279 1.00 93.38 94 ALA A C 1
ATOM 712 O O . ALA A 1 94 ? 19.914 -10.017 0.379 1.00 93.38 94 ALA A O 1
ATOM 713 N N . GLY A 1 95 ? 18.877 -11.998 0.127 1.00 90.75 95 GLY A N 1
ATOM 714 C CA . GLY A 1 95 ? 18.106 -11.934 1.373 1.00 90.75 95 GLY A CA 1
ATOM 715 C C . GLY A 1 95 ? 16.841 -11.070 1.317 1.00 90.75 95 GLY A C 1
ATOM 716 O O . GLY A 1 95 ? 16.120 -11.010 2.312 1.00 90.75 95 GLY A O 1
ATOM 717 N N . PHE A 1 96 ? 16.533 -10.422 0.188 1.00 92.50 96 PHE A N 1
ATOM 718 C CA . PHE A 1 96 ? 15.244 -9.754 0.003 1.00 92.50 96 PHE A CA 1
ATOM 719 C C . PHE A 1 96 ? 14.137 -10.778 -0.297 1.00 92.50 96 PHE A C 1
ATOM 721 O O . PHE A 1 96 ? 14.395 -11.820 -0.896 1.00 92.50 96 PHE A O 1
ATOM 728 N N . ALA A 1 97 ? 12.899 -10.489 0.111 1.00 92.44 97 ALA A N 1
ATOM 729 C CA . ALA A 1 97 ? 11.773 -11.401 -0.087 1.00 92.44 97 ALA A CA 1
ATOM 730 C C . ALA A 1 97 ? 11.509 -11.666 -1.584 1.00 92.44 97 ALA A C 1
ATOM 732 O O . ALA A 1 97 ? 11.505 -10.723 -2.371 1.00 92.44 97 ALA A O 1
ATOM 733 N N . ASP A 1 98 ? 11.244 -12.913 -1.980 1.00 90.56 98 ASP A N 1
ATOM 734 C CA . ASP A 1 98 ? 11.004 -13.313 -3.377 1.00 90.56 98 ASP A CA 1
ATOM 735 C C . ASP A 1 98 ? 9.849 -14.335 -3.440 1.00 90.56 98 ASP A C 1
ATOM 737 O O . ASP A 1 98 ? 9.892 -15.324 -2.705 1.00 90.56 98 ASP A O 1
ATOM 741 N N . PRO A 1 99 ? 8.788 -14.125 -4.249 1.00 91.81 99 PRO A N 1
ATOM 742 C CA . PRO A 1 99 ? 8.543 -12.979 -5.137 1.00 91.81 99 PRO A CA 1
ATOM 743 C C . PRO A 1 99 ? 7.916 -11.759 -4.455 1.00 91.81 99 PRO A C 1
ATOM 745 O O . PRO A 1 99 ? 7.902 -10.667 -5.036 1.00 91.81 99 PRO A O 1
ATOM 748 N N . ASN A 1 100 ? 7.389 -11.930 -3.241 1.00 93.56 100 ASN A N 1
ATOM 749 C CA . ASN A 1 100 ? 6.597 -10.914 -2.558 1.00 93.56 100 ASN A CA 1
ATOM 750 C C . ASN A 1 100 ? 7.116 -10.639 -1.151 1.00 93.56 100 ASN A C 1
ATOM 752 O O . ASN A 1 100 ? 7.414 -11.561 -0.392 1.00 93.56 100 ASN A O 1
ATOM 756 N N . LEU A 1 101 ? 7.106 -9.364 -0.777 1.00 91.38 101 LEU A N 1
ATOM 757 C CA . LEU A 1 101 ? 7.138 -8.946 0.612 1.00 91.38 101 LEU A CA 1
ATOM 758 C C . LEU A 1 101 ? 5.757 -9.199 1.225 1.00 91.38 101 LEU A C 1
ATOM 760 O O . LEU A 1 101 ? 4.749 -8.712 0.712 1.00 91.38 101 LEU A O 1
ATOM 764 N N . SER A 1 102 ? 5.732 -9.947 2.324 1.00 92.81 102 SER A N 1
ATOM 765 C CA . SER A 1 102 ? 4.531 -10.224 3.109 1.00 92.81 102 SER A CA 1
ATOM 766 C C . SER A 1 102 ? 4.496 -9.324 4.341 1.00 92.81 102 SER A C 1
ATOM 768 O O . SER A 1 102 ? 5.478 -9.252 5.085 1.00 92.81 102 SER A O 1
ATOM 770 N N . ILE A 1 103 ? 3.383 -8.617 4.549 1.00 90.19 103 ILE A N 1
ATOM 771 C CA . ILE A 1 103 ? 3.185 -7.756 5.715 1.00 90.19 103 ILE A CA 1
ATOM 772 C C . ILE A 1 103 ? 1.909 -8.142 6.459 1.00 90.19 103 ILE A C 1
ATOM 774 O O . ILE A 1 103 ? 0.799 -7.943 5.970 1.00 90.19 103 ILE A O 1
ATOM 778 N N . GLU A 1 104 ? 2.080 -8.571 7.706 1.00 91.69 104 GLU A N 1
ATOM 779 C CA . GLU A 1 104 ? 0.992 -8.748 8.667 1.00 91.69 104 GLU A CA 1
ATOM 780 C C . GLU A 1 104 ? 0.495 -7.383 9.164 1.00 91.69 104 GLU A C 1
ATOM 782 O O . GLU A 1 104 ? 1.101 -6.749 10.037 1.00 91.69 104 GLU A O 1
ATOM 787 N N . LEU A 1 105 ? -0.612 -6.887 8.602 1.00 89.31 105 LEU A N 1
ATOM 788 C CA . LEU A 1 105 ? -1.088 -5.535 8.910 1.00 89.31 105 LEU A CA 1
ATOM 789 C C . LEU A 1 105 ? -1.686 -5.396 10.303 1.00 89.31 105 LEU A C 1
ATOM 791 O O . LEU A 1 105 ? -1.547 -4.332 10.902 1.00 89.31 105 LEU A O 1
ATOM 795 N N . LEU A 1 106 ? -2.355 -6.420 10.832 1.00 88.50 106 LEU A N 1
ATOM 796 C CA . LEU A 1 106 ? -3.038 -6.315 12.119 1.00 88.50 106 LEU A CA 1
ATOM 797 C C . LEU A 1 106 ? -2.103 -5.936 13.283 1.00 88.50 106 LEU A C 1
ATOM 799 O O . LEU A 1 106 ? -2.413 -4.963 13.982 1.00 88.50 106 LEU A O 1
ATOM 803 N N . PRO A 1 107 ? -0.969 -6.629 13.515 1.00 88.88 107 PRO A N 1
ATOM 804 C CA . PRO A 1 107 ? -0.056 -6.249 14.588 1.00 88.88 107 PRO A CA 1
ATOM 805 C C . PRO A 1 107 ? 0.539 -4.852 14.365 1.00 88.88 107 PRO A C 1
ATOM 807 O O . PRO A 1 107 ? 0.657 -4.082 15.319 1.00 88.88 107 PRO A O 1
ATOM 810 N N . LEU A 1 108 ? 0.852 -4.471 13.121 1.00 86.56 108 LEU A N 1
ATOM 811 C CA . LEU A 1 108 ? 1.366 -3.131 12.803 1.00 86.56 108 LEU A CA 1
ATOM 812 C C . LEU A 1 108 ? 0.341 -2.033 13.091 1.00 86.56 108 LEU A C 1
ATOM 814 O O . LEU A 1 108 ? 0.651 -1.046 13.760 1.00 86.56 108 LEU A O 1
ATOM 818 N N . ALA A 1 109 ? -0.885 -2.230 12.616 1.00 82.94 109 ALA A N 1
ATOM 819 C CA . ALA A 1 109 ? -2.012 -1.335 12.809 1.00 82.94 109 ALA A CA 1
ATOM 820 C C . ALA A 1 109 ? -2.310 -1.127 14.298 1.00 82.94 109 ALA A C 1
ATOM 822 O O . ALA A 1 109 ? -2.510 0.007 14.734 1.00 82.94 109 ALA A O 1
ATOM 823 N N . ARG A 1 110 ? -2.276 -2.207 15.090 1.00 84.56 110 ARG A N 1
ATOM 824 C CA . ARG A 1 110 ? -2.459 -2.146 16.543 1.00 84.56 110 ARG A CA 1
ATOM 825 C C . ARG A 1 110 ? -1.367 -1.314 17.214 1.00 84.56 110 ARG A C 1
ATOM 827 O O . ARG A 1 110 ? -1.696 -0.385 17.946 1.00 84.56 110 ARG A O 1
ATOM 834 N N . ARG A 1 111 ? -0.090 -1.571 16.905 1.00 84.88 111 ARG A N 1
ATOM 835 C CA . ARG A 1 111 ? 1.035 -0.797 17.464 1.00 84.88 111 ARG A CA 1
ATOM 836 C C . ARG A 1 111 ? 0.943 0.689 17.120 1.00 84.88 111 ARG A C 1
ATOM 838 O O . ARG A 1 111 ? 1.155 1.534 17.988 1.00 84.88 111 ARG A O 1
ATOM 845 N N . ALA A 1 112 ? 0.613 1.013 15.869 1.00 80.38 112 ALA A N 1
ATOM 846 C CA . ALA A 1 112 ? 0.441 2.396 15.428 1.00 80.38 112 ALA A CA 1
ATOM 847 C C . ALA A 1 112 ? -0.728 3.082 16.154 1.00 80.38 112 ALA A C 1
ATOM 849 O O . ALA A 1 112 ? -0.604 4.225 16.596 1.00 80.38 112 ALA A O 1
ATOM 850 N N . TRP A 1 113 ? -1.845 2.372 16.335 1.00 81.06 113 TRP A N 1
ATOM 851 C CA . TRP A 1 113 ? -2.994 2.877 17.082 1.00 81.06 113 TRP A CA 1
ATOM 852 C C . TRP A 1 113 ? -2.654 3.129 18.559 1.00 81.06 113 TRP A C 1
ATOM 854 O O . TRP A 1 113 ? -2.935 4.214 19.063 1.00 81.06 113 TRP A O 1
ATOM 864 N N . GLU A 1 114 ? -1.991 2.188 19.236 1.00 83.62 114 GLU A N 1
ATOM 865 C CA . GLU A 1 114 ? -1.560 2.329 20.637 1.00 83.62 114 GLU A CA 1
ATOM 866 C C . GLU A 1 114 ? -0.574 3.490 20.826 1.00 83.62 114 GLU A C 1
ATOM 868 O O . GLU A 1 114 ? -0.670 4.250 21.793 1.00 83.62 114 GLU A O 1
ATOM 873 N N . ALA A 1 115 ? 0.379 3.655 19.904 1.00 79.69 115 ALA A N 1
ATOM 874 C CA . ALA A 1 115 ? 1.294 4.795 19.903 1.00 79.69 115 ALA A CA 1
ATOM 875 C C . ALA A 1 115 ? 0.536 6.126 19.773 1.00 79.69 115 ALA A C 1
ATOM 877 O O . ALA 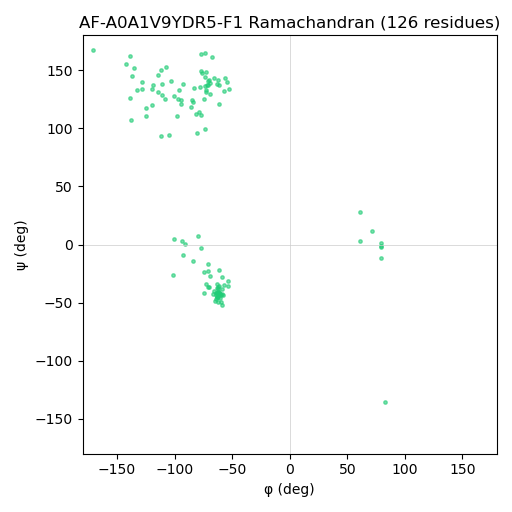A 1 115 ? 0.813 7.065 20.520 1.00 79.69 115 ALA A O 1
ATOM 878 N N . ASN A 1 116 ? -0.470 6.181 18.897 1.00 75.00 116 ASN A N 1
ATOM 879 C CA . ASN A 1 116 ? -1.297 7.368 18.722 1.00 75.00 116 ASN A CA 1
ATOM 880 C C . ASN A 1 116 ? -2.136 7.688 19.974 1.00 75.00 116 ASN A C 1
ATOM 882 O O . ASN A 1 116 ? -2.221 8.850 20.359 1.00 75.00 116 ASN A O 1
ATOM 886 N N . GLN A 1 117 ? -2.702 6.686 20.660 1.00 71.88 117 GLN A N 1
ATOM 887 C CA . GLN A 1 117 ? -3.429 6.925 21.918 1.00 71.88 117 GLN A CA 1
ATOM 888 C C . GLN A 1 117 ? -2.513 7.478 23.016 1.00 71.88 117 GLN A C 1
ATOM 890 O O . GLN A 1 117 ? -2.887 8.409 23.725 1.00 71.88 117 GLN A O 1
ATOM 895 N N . ARG A 1 118 ? -1.288 6.949 23.137 1.00 68.81 118 ARG A N 1
ATOM 896 C CA . ARG A 1 118 ? -0.301 7.453 24.107 1.00 68.81 118 ARG A CA 1
ATOM 897 C C . ARG A 1 118 ? 0.083 8.909 23.842 1.00 68.81 118 ARG A C 1
ATOM 899 O O . ARG A 1 118 ? 0.173 9.680 24.791 1.00 68.81 118 ARG A O 1
ATOM 906 N N . GLY A 1 119 ? 0.257 9.290 22.575 1.00 64.56 119 GLY A N 1
ATOM 907 C CA . GLY A 1 119 ? 0.518 10.680 22.188 1.00 64.56 119 GLY A CA 1
ATOM 908 C C . GLY A 1 119 ? -0.641 11.621 22.534 1.00 64.56 119 GLY A C 1
ATOM 909 O O . GLY A 1 119 ? -0.413 12.697 23.081 1.00 64.56 119 GLY A O 1
ATOM 910 N N . VAL A 1 120 ? -1.886 11.190 22.300 1.00 58.75 120 VAL A N 1
ATOM 911 C CA . VAL A 1 120 ? -3.089 11.963 22.662 1.00 58.75 120 VAL A CA 1
ATOM 912 C C . VAL A 1 120 ? -3.201 12.140 24.182 1.00 58.75 120 VAL A C 1
ATOM 914 O O . VAL A 1 120 ? -3.443 13.249 24.645 1.00 58.75 120 VAL A O 1
ATOM 917 N N . HIS A 1 121 ? -2.953 11.088 24.969 1.00 55.72 121 HIS A N 1
ATOM 918 C CA . HIS A 1 121 ? -2.978 11.172 26.436 1.00 55.72 121 HIS A CA 1
ATOM 919 C C . HIS A 1 121 ? -1.833 12.000 27.037 1.00 55.72 121 HIS A C 1
ATOM 921 O O . HIS A 1 121 ? -1.996 12.550 28.122 1.00 55.72 121 HIS A O 1
ATOM 927 N N . ALA A 1 122 ? -0.680 12.092 26.371 1.00 56.88 122 ALA A N 1
ATOM 928 C CA . ALA A 1 122 ? 0.406 12.972 26.801 1.00 56.88 122 ALA A CA 1
ATOM 929 C C . ALA A 1 122 ? 0.061 14.456 26.570 1.00 56.88 122 ALA A C 1
ATOM 931 O O . ALA A 1 122 ? 0.375 15.301 27.406 1.00 56.88 122 ALA A O 1
ATOM 932 N N . TYR A 1 123 ? -0.641 14.759 25.473 1.00 48.25 123 TYR A N 1
ATOM 933 C CA . TYR A 1 123 ? -1.105 16.113 25.157 1.00 48.25 123 TYR A CA 1
ATOM 934 C C . TYR A 1 123 ? -2.224 16.581 26.103 1.00 48.25 123 TYR A C 1
ATOM 936 O O . TYR A 1 123 ? -2.235 17.731 26.522 1.00 48.25 123 TYR A O 1
ATOM 944 N N . ASP A 1 124 ? -3.114 15.670 26.507 1.00 51.22 124 ASP A N 1
ATOM 945 C CA . ASP A 1 124 ? -4.212 15.925 27.459 1.00 51.22 124 ASP A CA 1
ATOM 946 C C . ASP A 1 124 ? -3.727 16.130 28.912 1.00 51.22 124 ASP A C 1
ATOM 948 O O . ASP A 1 124 ? -4.441 16.654 29.760 1.00 51.22 124 ASP A O 1
ATOM 952 N N . LYS A 1 125 ? -2.483 15.729 29.213 1.00 44.59 125 LYS A N 1
ATOM 953 C CA . LYS A 1 125 ? -1.840 15.899 30.529 1.00 44.59 125 LYS A CA 1
ATOM 954 C C . LYS A 1 125 ? -0.863 17.071 30.602 1.00 44.59 125 LYS A C 1
ATOM 956 O O . LYS A 1 125 ? -0.193 17.218 31.621 1.00 44.59 125 LYS A O 1
ATOM 961 N N . SER A 1 126 ? -0.752 17.880 29.551 1.00 34.66 126 SER A N 1
ATOM 962 C CA . SER A 1 126 ? 0.048 19.104 29.597 1.00 34.66 126 SER A CA 1
ATOM 963 C C . SER A 1 126 ? -0.743 20.171 30.362 1.00 34.66 126 SER A C 1
ATOM 965 O O . SER A 1 126 ? -1.789 20.595 29.868 1.00 34.66 126 SER A O 1
ATOM 967 N N . PRO A 1 127 ? -0.313 20.578 31.570 1.00 44.41 127 PRO A N 1
ATOM 968 C CA . PRO A 1 127 ? -0.948 21.692 32.244 1.00 44.41 127 PRO A CA 1
ATOM 969 C C . PRO A 1 127 ? -0.551 22.964 31.485 1.00 44.41 127 PRO A C 1
ATOM 971 O O . PRO A 1 127 ? 0.601 23.116 31.073 1.00 44.41 127 PRO A O 1
ATOM 974 N N . PHE A 1 128 ? -1.513 23.858 31.277 1.00 47.19 128 PHE A N 1
ATOM 975 C CA . PHE A 1 128 ? -1.163 25.273 31.303 1.00 47.19 128 PHE A CA 1
ATOM 976 C C . PHE A 1 128 ? -0.565 25.604 32.674 1.00 47.19 128 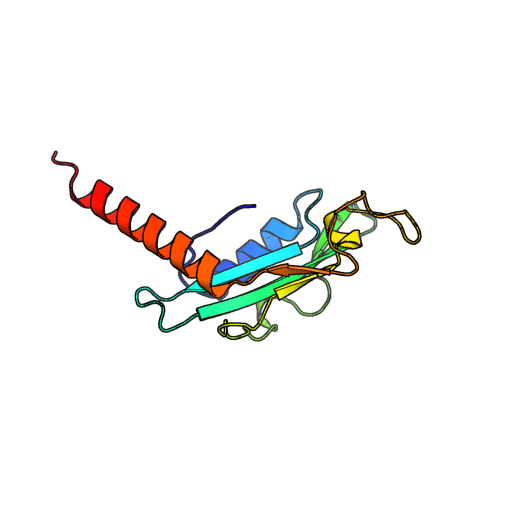PHE A C 1
ATOM 978 O O . PHE A 1 128 ? -1.064 25.029 33.673 1.00 47.19 128 PHE A O 1
#

Organism: Achlya hypogyna (NCBI:txid1202772)

Solvent-accessible surface area (backbone atoms only — not comparable to full-atom values): 7886 Å² total; per-residue (Å²): 142,83,89,74,94,57,99,45,66,72,59,46,34,52,49,46,57,57,52,18,49,45,88,90,44,46,64,43,78,46,69,42,67,43,97,83,55,81,44,41,32,32,45,80,42,44,33,43,72,45,96,87,67,48,31,38,68,56,83,69,58,60,86,77,51,80,73,43,74,62,45,88,95,54,58,51,74,41,53,33,48,59,75,68,70,50,60,91,89,58,80,76,64,89,91,57,57,78,70,44,40,74,39,65,50,52,68,53,52,49,54,55,49,53,53,51,52,53,54,53,56,53,60,74,65,58,77,130

Sequence (128 aa):
IEVGVSRGWNLLNAKAVEWATFPGVEYVLCVRLSKTVAVRQYKLFFVVRLLNGQGVIEGLAPHNVAPVAIVDGDPVLMSSRRLLGLPPGAPLPAGFADPNLSIELLPLARRAWEANQRGVHAYDKSPF

Radius of gyration: 16.89 Å; Cα contacts (8 Å, |Δi|>4): 151; chains: 1; bounding box: 35×39×53 Å

Mean predicted aligned error: 7.08 Å

Secondary structure (DSSP, 8-state):
------SSHHHHHHHHHHHHTSTT--EEEEEEE-TTS--EEEEEEEEEE-TTS-EEESSS-GGGSPPEE--TT-PEEEEHHHHTTPPTTPPPPTTS-SSEEEE-HHHHHHHHHHHHHHHHHHHTT---

pLDDT: mean 84.33, std 14.46, range [34.66, 96.81]